Protein AF-A0A1G8U087-F1 (afdb_monomer_lite)

Organism: NCBI:txid718193

InterPro domains:
  IPR059858 VspR, N-terminal domain [PF27213] (11-87)
  IPR059875 VspR, C-terminal haipin domain [PF27192] (107-172)

pLDDT: mean 76.36, std 15.8, range [26.12, 96.0]

Sequence (175 aa):
MAQRQSVRLDPGLLALLQEQKGETFTVQSLVDSYADRFGLGTNTSMTELRKWLYRRLTYLVKRQFLTKHDLDGEPAEYLVTSVFQQMIMVDQPSVAVDVAGESAKLKELRRRLSQYHVDMLACAGECKEYQQLVTEFPHLRSDIEQMHQAAKDHSSELLGQIRAINKILQQSLSN

Foldseek 3Di:
DDDPDDDLDFLLLLVVLVVCQFPKDFLVRSLVSCCVQQNLPPAPDSVRSSVVSVVSLVVCVVVVQWPWDDDPPDGIIIHGDVVVCVLLPPDDDPPDDPPPDDDPVLVVLSVLLVVLNVLLVVLSVLLSVLSVCCVVPVVCNVVSVVSNVVSSVVNSVSSVSNVVSVVVNVVVVVD

Radius of gyration: 18.31 Å; chains: 1; bounding box: 47×37×50 Å

Secondary structure (DSSP, 8-state):
----------HHHHHHHHH-TT-EEEHHHHHHHHHHHHTTTT-SSHHHHHHHHHHHHHHHHTTTSEEEE--TTSPPEEEE-HHHHHHH-TT---S----TT--HHHHHHHHHHHHHHHHHHHHHHHHHHHHHHHHH-GGGHHHHHHHHHHHHHHHHHHHHHHHHHHHHHHHHH--

Structure (mmCIF, N/CA/C/O backbone):
data_AF-A0A1G8U087-F1
#
_entry.id   AF-A0A1G8U087-F1
#
loop_
_atom_site.group_PDB
_atom_site.id
_atom_site.type_symbol
_atom_site.label_atom_id
_atom_site.label_alt_id
_atom_site.label_comp_id
_atom_site.label_asym_id
_atom_site.label_entity_id
_atom_site.label_seq_id
_atom_site.pdbx_PDB_ins_code
_atom_site.Cartn_x
_atom_site.Cartn_y
_atom_site.Cartn_z
_atom_site.occupancy
_atom_site.B_iso_or_equiv
_atom_site.auth_seq_id
_atom_site.auth_comp_id
_atom_site.auth_asym_id
_atom_site.auth_atom_id
_atom_site.pdbx_PDB_model_num
ATOM 1 N N . MET A 1 1 ? -16.426 19.843 12.440 1.00 29.03 1 MET A N 1
ATOM 2 C CA . MET A 1 1 ? -16.569 19.431 11.024 1.00 29.03 1 MET A CA 1
ATOM 3 C C . MET A 1 1 ? -15.187 19.050 10.487 1.00 29.03 1 MET A C 1
ATOM 5 O O . MET A 1 1 ? -14.484 19.919 10.000 1.00 29.03 1 MET A O 1
ATOM 9 N N . ALA A 1 2 ? -14.740 17.797 10.636 1.00 28.12 2 ALA A N 1
ATOM 10 C CA . ALA A 1 2 ? -13.440 17.358 10.107 1.00 28.12 2 ALA A CA 1
ATOM 11 C C . ALA A 1 2 ? -13.672 16.411 8.923 1.00 28.12 2 ALA A C 1
ATOM 13 O O . ALA A 1 2 ? -14.184 15.302 9.086 1.00 28.12 2 ALA A O 1
ATOM 14 N N . GLN A 1 3 ? -13.358 16.885 7.716 1.00 26.12 3 GLN A N 1
ATOM 15 C CA . GLN A 1 3 ? -13.496 16.124 6.478 1.00 26.12 3 GLN A CA 1
ATOM 16 C C . GLN A 1 3 ? -12.562 14.905 6.505 1.00 26.12 3 GLN A C 1
ATOM 18 O O . GLN A 1 3 ? -11.338 15.027 6.470 1.00 26.12 3 GLN A O 1
ATOM 23 N N . ARG A 1 4 ? -13.160 13.709 6.560 1.00 32.34 4 ARG A N 1
ATOM 24 C CA . ARG A 1 4 ? -12.491 12.413 6.388 1.00 32.34 4 ARG A CA 1
ATOM 25 C C . ARG A 1 4 ? -11.972 12.303 4.954 1.00 32.34 4 ARG A C 1
ATOM 27 O O . ARG A 1 4 ? -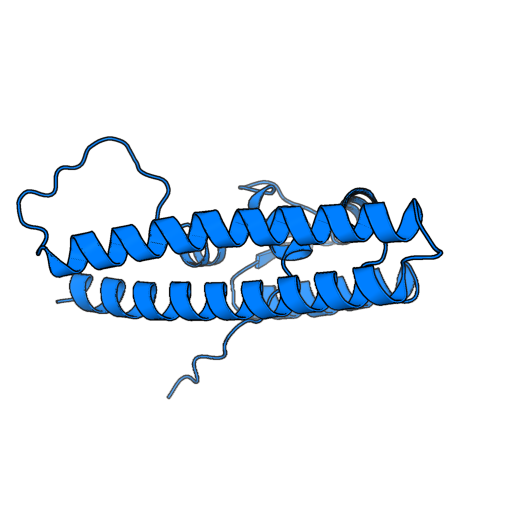12.681 11.870 4.055 1.00 32.34 4 ARG A O 1
ATOM 34 N N . GLN A 1 5 ? -10.735 12.723 4.736 1.00 34.69 5 GLN A N 1
ATOM 35 C CA . GLN A 1 5 ? -10.065 12.594 3.447 1.00 34.69 5 GLN A CA 1
ATOM 36 C C . GLN A 1 5 ? -9.468 11.186 3.297 1.00 34.69 5 GLN A C 1
ATOM 38 O O . GLN A 1 5 ? -8.597 10.788 4.074 1.00 34.69 5 GLN A O 1
ATOM 43 N N . SER A 1 6 ? -9.935 10.453 2.288 1.00 36.44 6 SER A N 1
ATOM 44 C CA . SER A 1 6 ? -9.448 9.135 1.877 1.00 36.44 6 SER A CA 1
ATOM 45 C C . SER A 1 6 ? -7.994 9.193 1.403 1.00 36.44 6 SER A C 1
ATOM 47 O O . SER A 1 6 ? -7.668 9.828 0.405 1.00 36.44 6 SER A O 1
ATOM 49 N N . VAL A 1 7 ? -7.109 8.489 2.101 1.00 52.12 7 VAL A N 1
ATOM 50 C CA . VAL A 1 7 ? -5.678 8.425 1.788 1.00 52.12 7 VAL A CA 1
ATOM 51 C C . VAL A 1 7 ? -5.432 7.366 0.710 1.00 52.12 7 VAL A C 1
ATOM 53 O O . VAL A 1 7 ? -5.236 6.203 1.030 1.00 52.12 7 VAL A O 1
ATOM 56 N N . ARG A 1 8 ? -5.499 7.701 -0.583 1.00 55.22 8 ARG A N 1
ATOM 57 C CA . ARG A 1 8 ? -5.127 6.748 -1.655 1.00 55.22 8 ARG A CA 1
ATOM 58 C C . ARG A 1 8 ? -3.613 6.549 -1.650 1.00 55.22 8 ARG A C 1
ATOM 60 O O . ARG A 1 8 ? -2.915 7.454 -2.100 1.00 55.22 8 ARG A O 1
ATOM 67 N N . LEU A 1 9 ? -3.107 5.493 -1.015 1.00 65.94 9 LEU A N 1
ATOM 68 C CA . LEU A 1 9 ? -1.679 5.152 -0.993 1.00 65.94 9 LEU A CA 1
ATOM 69 C C . LEU A 1 9 ? -1.372 4.177 -2.121 1.00 65.94 9 LEU A C 1
ATOM 71 O O . LEU A 1 9 ? -2.208 3.345 -2.449 1.00 65.94 9 LEU A O 1
ATOM 75 N N . ASP A 1 10 ? -0.177 4.305 -2.685 1.00 72.50 10 ASP A N 1
ATOM 76 C CA . ASP A 1 10 ? 0.338 3.327 -3.634 1.00 72.50 10 ASP A CA 1
ATOM 77 C C . ASP A 1 10 ? 0.597 1.988 -2.912 1.00 72.50 10 ASP A C 1
ATOM 79 O O . ASP A 1 10 ? 1.137 2.016 -1.797 1.00 72.50 10 ASP A O 1
ATOM 83 N N . PRO A 1 11 ? 0.218 0.842 -3.504 1.00 67.06 11 PRO A N 1
ATOM 84 C CA . PRO A 1 11 ? 0.371 -0.471 -2.877 1.00 67.06 11 PRO A CA 1
ATOM 85 C C . PRO A 1 11 ? 1.821 -0.818 -2.530 1.00 67.06 11 PRO A C 1
ATOM 87 O O . PRO A 1 11 ? 2.071 -1.347 -1.449 1.00 67.06 11 PRO A O 1
ATOM 90 N N . GLY A 1 12 ? 2.780 -0.455 -3.391 1.00 74.25 12 GLY A N 1
ATOM 91 C CA . GLY A 1 12 ? 4.201 -0.722 -3.149 1.00 74.25 12 GLY A CA 1
ATOM 92 C C . GLY A 1 12 ? 4.723 0.046 -1.937 1.00 74.25 12 GLY A C 1
ATOM 93 O O . GLY A 1 12 ? 5.396 -0.510 -1.073 1.00 74.25 12 GLY A O 1
ATOM 94 N N . LEU A 1 13 ? 4.323 1.314 -1.799 1.00 81.31 13 LEU A N 1
ATOM 95 C CA . LEU A 1 13 ? 4.676 2.108 -0.623 1.00 81.31 13 LEU A CA 1
ATOM 96 C C . LEU A 1 13 ? 4.021 1.561 0.652 1.00 81.31 13 LEU A C 1
ATOM 98 O O . LEU A 1 13 ? 4.648 1.560 1.706 1.00 81.31 13 LEU A O 1
ATOM 102 N N . LEU A 1 14 ? 2.765 1.116 0.573 1.00 76.75 14 LEU A N 1
ATOM 103 C CA . LEU A 1 14 ? 2.088 0.491 1.709 1.00 76.75 14 LEU A CA 1
ATOM 104 C C . LEU A 1 14 ? 2.831 -0.754 2.185 1.00 76.75 14 LEU A C 1
ATOM 106 O O . LEU A 1 14 ? 3.096 -0.846 3.378 1.00 76.75 14 LEU A O 1
ATOM 110 N N . ALA A 1 15 ? 3.200 -1.653 1.269 1.00 76.50 15 ALA A N 1
ATOM 111 C CA . ALA A 1 15 ? 3.938 -2.869 1.593 1.00 76.50 15 ALA A CA 1
ATOM 112 C C . ALA A 1 15 ? 5.257 -2.554 2.315 1.00 76.50 15 ALA A C 1
ATOM 114 O O . ALA A 1 15 ? 5.511 -3.099 3.386 1.00 76.50 15 ALA A O 1
ATOM 115 N N . LEU A 1 16 ? 6.041 -1.593 1.807 1.00 82.69 16 LEU A N 1
ATOM 116 C CA . LEU A 1 16 ? 7.284 -1.170 2.466 1.00 82.69 16 LEU A CA 1
ATOM 117 C C . LEU A 1 16 ? 7.035 -0.616 3.867 1.00 82.69 16 LEU A C 1
ATOM 119 O O . LEU A 1 16 ? 7.687 -1.028 4.818 1.00 82.69 16 LEU A O 1
ATOM 123 N N . LEU A 1 17 ? 6.064 0.286 4.024 1.00 81.69 17 LEU A N 1
ATOM 124 C CA . LEU A 1 17 ? 5.737 0.849 5.337 1.00 81.69 17 LEU A CA 1
ATOM 125 C C . LEU A 1 17 ? 5.191 -0.211 6.307 1.00 81.69 17 LEU A C 1
ATOM 127 O O . LEU A 1 17 ? 5.297 -0.047 7.519 1.00 81.69 17 LEU A O 1
ATOM 131 N N . GLN A 1 18 ? 4.604 -1.294 5.801 1.00 74.50 18 GLN A N 1
ATOM 132 C CA . GLN A 1 18 ? 4.105 -2.400 6.612 1.00 74.50 18 GLN A CA 1
ATOM 133 C C . GLN A 1 18 ? 5.214 -3.364 7.052 1.00 74.50 18 GLN A C 1
ATOM 135 O O . GLN A 1 18 ? 5.034 -4.064 8.046 1.00 74.50 18 GLN A O 1
ATOM 140 N N . GLU A 1 19 ? 6.341 -3.402 6.342 1.00 73.75 19 GLU A N 1
ATOM 141 C CA . GLU A 1 19 ? 7.525 -4.182 6.716 1.00 73.75 19 GLU A CA 1
ATOM 142 C C . GLU A 1 19 ? 8.405 -3.456 7.737 1.00 73.75 19 GLU A C 1
ATOM 144 O O . GLU A 1 19 ? 9.003 -4.102 8.589 1.00 73.75 19 GLU A O 1
ATOM 149 N N . GLN A 1 20 ? 8.416 -2.121 7.726 1.00 74.81 20 GLN A N 1
ATOM 150 C CA . GLN A 1 20 ? 9.173 -1.274 8.662 1.00 74.81 20 GLN A CA 1
ATOM 151 C C . GLN A 1 20 ? 8.545 -1.218 10.076 1.00 74.81 20 GLN A C 1
ATOM 153 O O . GLN A 1 20 ? 8.524 -0.167 10.717 1.00 74.81 20 GLN A O 1
ATOM 158 N N . LYS A 1 21 ? 7.956 -2.320 10.573 1.00 61.97 21 LYS A N 1
ATOM 159 C CA . LYS A 1 21 ? 7.216 -2.377 11.851 1.00 61.97 21 LYS A CA 1
ATOM 160 C C . LYS A 1 21 ? 8.113 -2.062 13.052 1.00 61.97 21 LYS A C 1
ATOM 162 O O . LYS A 1 21 ? 8.624 -2.958 13.710 1.00 61.97 21 LYS A O 1
ATOM 167 N N . GLY A 1 22 ? 8.201 -0.778 13.386 1.00 62.66 22 GLY A N 1
ATOM 168 C CA . GLY A 1 22 ? 8.915 -0.284 14.564 1.00 62.66 22 GLY A CA 1
ATOM 169 C C . GLY A 1 22 ? 10.373 0.095 14.313 1.00 62.66 22 GLY A C 1
ATOM 170 O O . GLY A 1 22 ? 11.038 0.504 15.259 1.00 62.66 22 GLY A O 1
ATOM 171 N N . GLU A 1 23 ? 10.849 0.015 13.071 1.00 76.44 23 GLU A N 1
ATOM 172 C CA . GLU A 1 23 ? 12.175 0.499 12.683 1.00 76.44 23 GLU A CA 1
ATOM 173 C C . GLU A 1 23 ? 12.078 1.916 12.109 1.00 76.44 23 GLU A C 1
ATOM 175 O O . GLU A 1 23 ? 11.098 2.272 11.441 1.00 76.44 23 GLU A O 1
ATOM 180 N N . THR A 1 24 ? 13.083 2.745 12.400 1.00 82.00 24 THR A N 1
ATOM 181 C CA . THR A 1 24 ? 13.223 4.046 11.752 1.00 82.00 24 THR A CA 1
ATOM 182 C C . THR A 1 24 ? 13.854 3.866 10.378 1.00 82.00 24 THR A C 1
ATOM 184 O O . THR A 1 24 ? 14.751 3.052 10.176 1.00 82.00 24 THR A O 1
ATOM 187 N N . PHE A 1 25 ? 13.376 4.631 9.403 1.00 86.62 25 PHE A N 1
ATOM 188 C CA . PHE A 1 25 ? 13.918 4.622 8.050 1.00 86.62 25 PHE A CA 1
ATOM 189 C C . PHE A 1 25 ? 14.145 6.042 7.552 1.00 86.62 25 PHE A C 1
ATOM 191 O O . PHE A 1 25 ? 13.472 6.985 7.967 1.00 86.62 25 PHE A O 1
ATOM 198 N N . THR A 1 26 ? 15.071 6.210 6.615 1.00 87.56 26 THR A N 1
ATOM 199 C CA . THR A 1 26 ? 15.310 7.503 5.971 1.00 87.56 26 THR A CA 1
ATOM 200 C C . THR A 1 26 ? 14.580 7.563 4.636 1.00 87.56 26 THR A C 1
ATOM 202 O O . THR A 1 26 ? 14.196 6.547 4.052 1.00 87.56 26 THR A O 1
ATOM 205 N N . VAL A 1 27 ? 14.415 8.771 4.091 1.00 86.38 27 VAL A N 1
ATOM 206 C CA . VAL A 1 27 ? 13.907 8.914 2.714 1.00 86.38 27 VAL A CA 1
ATOM 207 C C . VAL A 1 27 ? 14.799 8.153 1.734 1.00 86.38 27 VAL A C 1
ATOM 209 O O . VAL A 1 27 ? 14.291 7.567 0.786 1.00 86.38 27 VAL A O 1
ATOM 212 N N . GLN A 1 28 ? 16.115 8.156 1.962 1.00 85.19 28 GLN A N 1
ATOM 213 C CA . GLN A 1 28 ? 17.068 7.490 1.087 1.00 85.19 28 GLN A CA 1
ATOM 214 C C . GLN A 1 28 ? 16.883 5.970 1.123 1.00 85.19 28 GLN A C 1
ATOM 216 O O . GLN A 1 28 ? 16.665 5.381 0.069 1.00 85.19 28 GLN A O 1
ATOM 221 N N . SER A 1 29 ? 16.845 5.357 2.312 1.00 86.44 29 SER A N 1
ATOM 222 C CA . SER A 1 29 ? 16.642 3.907 2.426 1.00 86.44 29 SER A CA 1
ATOM 223 C C . SER A 1 29 ? 15.283 3.463 1.882 1.00 86.44 29 SER A C 1
ATOM 225 O O . SER A 1 29 ? 15.186 2.402 1.267 1.00 86.44 29 SER A O 1
ATOM 227 N N . LEU A 1 30 ? 14.240 4.287 2.033 1.00 87.00 30 LEU A N 1
ATOM 228 C CA . LEU A 1 30 ? 12.926 4.009 1.456 1.00 87.00 30 LEU A CA 1
ATOM 229 C C . LEU A 1 30 ? 12.925 4.116 -0.074 1.00 87.00 30 LEU A C 1
ATOM 231 O O . LEU A 1 30 ? 12.300 3.291 -0.733 1.00 87.00 30 LEU A O 1
ATOM 235 N N . VAL A 1 31 ? 13.600 5.122 -0.642 1.00 88.25 31 VAL A N 1
ATOM 236 C CA . VAL A 1 31 ? 13.754 5.272 -2.099 1.00 88.25 31 VAL A CA 1
ATOM 237 C C . VAL A 1 31 ? 14.503 4.081 -2.671 1.00 88.25 31 VAL A C 1
ATOM 239 O O . VAL A 1 31 ? 14.045 3.523 -3.661 1.00 88.25 31 VAL A O 1
ATOM 242 N N . ASP A 1 32 ? 15.602 3.679 -2.038 1.00 86.31 32 ASP A N 1
ATOM 243 C CA . ASP A 1 32 ? 16.414 2.554 -2.494 1.00 86.31 32 ASP A CA 1
ATOM 244 C C . ASP A 1 32 ? 15.628 1.242 -2.383 1.00 86.31 32 ASP A C 1
ATOM 246 O O . ASP A 1 32 ? 15.552 0.497 -3.352 1.00 86.31 32 ASP A O 1
ATOM 250 N N . SER A 1 33 ? 14.926 1.013 -1.267 1.00 84.69 33 SER A N 1
ATOM 251 C CA . SER A 1 33 ? 14.065 -0.168 -1.090 1.00 84.69 33 SER A CA 1
ATOM 252 C C . SER A 1 33 ? 12.893 -0.200 -2.074 1.00 84.69 33 SER A C 1
ATOM 254 O O . SER A 1 33 ? 12.495 -1.269 -2.539 1.00 84.69 33 SER A O 1
ATOM 256 N N . TYR A 1 34 ? 12.319 0.963 -2.402 1.00 85.06 34 TYR A N 1
ATOM 257 C CA . TYR A 1 34 ? 11.261 1.057 -3.404 1.00 85.06 34 TYR A CA 1
ATOM 258 C C . TYR A 1 34 ? 11.809 0.797 -4.805 1.00 85.06 34 TYR A C 1
ATOM 260 O O . TYR A 1 34 ? 11.207 0.035 -5.554 1.00 85.06 34 TYR A O 1
ATOM 268 N N . ALA A 1 35 ? 12.952 1.392 -5.146 1.00 85.81 35 ALA A N 1
ATOM 269 C CA . ALA A 1 35 ? 13.600 1.215 -6.438 1.00 85.81 35 ALA A CA 1
ATOM 270 C C . ALA A 1 35 ? 14.060 -0.230 -6.664 1.00 85.81 35 ALA A C 1
ATOM 272 O O . ALA A 1 35 ? 13.881 -0.756 -7.757 1.00 85.81 35 ALA A O 1
ATOM 273 N N . ASP A 1 36 ? 14.596 -0.880 -5.634 1.00 84.62 36 ASP A N 1
ATOM 274 C CA . ASP A 1 36 ? 15.051 -2.269 -5.690 1.00 84.62 36 ASP A CA 1
ATOM 275 C C . ASP A 1 36 ? 13.883 -3.248 -5.882 1.00 84.62 36 ASP A C 1
ATOM 277 O O . ASP A 1 36 ? 13.938 -4.144 -6.722 1.00 84.62 36 ASP A O 1
ATOM 281 N N . ARG A 1 37 ? 12.772 -3.048 -5.159 1.00 76.38 37 ARG A N 1
ATOM 282 C CA . ARG A 1 37 ? 11.637 -3.986 -5.190 1.00 76.38 37 ARG A CA 1
ATOM 283 C C . ARG A 1 37 ? 10.581 -3.702 -6.249 1.00 76.38 37 ARG A C 1
ATOM 285 O O . ARG A 1 37 ? 9.935 -4.644 -6.701 1.00 76.38 37 ARG A O 1
ATOM 292 N N . PHE A 1 38 ? 10.367 -2.434 -6.590 1.00 77.69 38 PHE A N 1
ATOM 293 C CA . PHE A 1 38 ? 9.276 -1.971 -7.457 1.00 77.69 38 PHE A CA 1
ATOM 294 C C . PHE A 1 38 ? 9.772 -1.134 -8.648 1.00 77.69 38 PHE A C 1
ATOM 296 O O . PHE A 1 38 ? 8.969 -0.583 -9.411 1.00 77.69 38 PHE A O 1
ATOM 303 N N . GLY A 1 39 ? 11.092 -0.991 -8.814 1.00 80.06 39 GLY A N 1
ATOM 304 C CA . GLY A 1 39 ? 11.674 -0.129 -9.836 1.00 80.06 39 GLY A CA 1
ATOM 305 C C . GLY A 1 39 ? 11.284 1.339 -9.650 1.00 80.06 39 GLY A C 1
ATOM 306 O O . GLY A 1 39 ? 10.998 1.826 -8.556 1.00 80.06 39 GLY A O 1
ATOM 307 N N . LEU A 1 40 ? 11.213 2.078 -10.756 1.00 75.44 40 LEU A N 1
ATOM 308 C CA . LEU A 1 40 ? 10.780 3.480 -10.734 1.00 75.44 40 LEU A CA 1
ATOM 309 C C . LEU A 1 40 ? 9.256 3.647 -10.557 1.00 75.44 40 LEU A C 1
ATOM 311 O O . LEU A 1 40 ? 8.765 4.774 -10.408 1.00 75.44 40 LEU A O 1
ATOM 315 N N . GLY A 1 41 ? 8.492 2.550 -10.552 1.00 70.81 41 GLY A N 1
ATOM 316 C CA . GLY A 1 41 ? 7.032 2.580 -10.565 1.00 70.81 41 GLY A CA 1
ATOM 317 C C . GLY A 1 41 ? 6.506 3.343 -11.786 1.00 70.81 41 GLY A C 1
ATOM 318 O O . GLY A 1 41 ? 6.855 3.033 -12.919 1.00 70.81 41 GLY A O 1
ATOM 319 N N . THR A 1 42 ? 5.682 4.371 -11.555 1.00 66.69 42 THR A N 1
ATOM 320 C CA . THR A 1 42 ? 5.175 5.275 -12.609 1.00 66.69 42 THR A CA 1
ATOM 321 C C . THR A 1 42 ? 6.070 6.498 -12.843 1.00 66.69 42 THR A C 1
ATOM 323 O O . THR A 1 42 ? 5.696 7.400 -13.590 1.00 66.69 42 THR A O 1
ATOM 326 N N . ASN A 1 43 ? 7.205 6.605 -12.147 1.00 77.56 43 ASN A N 1
ATOM 327 C CA . ASN A 1 43 ? 8.072 7.777 -12.219 1.00 77.56 43 ASN A CA 1
ATOM 328 C C . ASN A 1 43 ? 9.086 7.637 -13.357 1.00 77.56 43 ASN A C 1
ATOM 330 O O . ASN A 1 43 ? 9.614 6.563 -13.619 1.00 77.56 43 ASN A O 1
ATOM 334 N N . THR A 1 44 ? 9.413 8.754 -14.001 1.00 74.88 44 THR A N 1
ATOM 335 C CA . THR A 1 44 ? 10.318 8.775 -15.162 1.00 74.88 44 THR A CA 1
ATOM 336 C C . THR A 1 44 ? 11.800 8.668 -14.776 1.00 74.88 44 THR A C 1
ATOM 338 O O . THR A 1 44 ? 12.636 8.368 -15.620 1.00 74.88 44 THR A O 1
ATOM 341 N N . SER A 1 45 ? 12.164 8.942 -13.517 1.00 83.62 45 SER A N 1
ATOM 342 C CA . SER A 1 45 ? 13.554 8.887 -13.040 1.00 83.62 45 SER A CA 1
ATOM 343 C C . SER A 1 45 ? 13.642 8.688 -11.525 1.00 83.62 45 SER A C 1
ATOM 345 O O . SER A 1 45 ? 12.679 8.958 -10.805 1.00 83.62 45 SER A O 1
ATOM 347 N N . MET A 1 46 ? 14.827 8.308 -11.028 1.00 80.75 46 MET A N 1
ATOM 348 C CA . MET A 1 46 ? 15.124 8.234 -9.585 1.00 80.75 46 MET A CA 1
ATOM 349 C C . MET A 1 46 ? 14.854 9.563 -8.864 1.00 80.75 46 MET A C 1
ATOM 351 O O . MET A 1 46 ? 14.382 9.585 -7.728 1.00 80.75 46 MET A O 1
ATOM 355 N N . THR A 1 47 ? 15.103 10.690 -9.534 1.00 85.12 47 THR A N 1
ATOM 356 C CA . THR A 1 47 ? 14.827 12.027 -8.993 1.00 85.12 47 THR A CA 1
ATOM 357 C C . THR A 1 47 ? 13.330 12.260 -8.801 1.00 85.12 47 THR A C 1
ATOM 359 O O . THR A 1 47 ? 12.916 12.787 -7.766 1.00 85.12 47 THR A O 1
ATOM 362 N N . GLU A 1 48 ? 12.507 11.852 -9.768 1.00 81.88 48 GLU A N 1
ATOM 363 C CA . GLU A 1 48 ? 11.049 11.973 -9.668 1.00 81.88 48 GLU A CA 1
ATOM 364 C C . GLU A 1 48 ? 10.469 10.989 -8.649 1.00 81.88 48 GLU A C 1
ATOM 366 O O . GLU A 1 48 ? 9.614 11.386 -7.858 1.00 81.88 48 GLU A O 1
ATOM 371 N N . LEU A 1 49 ? 11.011 9.769 -8.560 1.00 83.50 49 LEU A N 1
ATOM 372 C CA . LEU A 1 49 ? 10.663 8.815 -7.505 1.00 83.50 49 LEU A CA 1
ATOM 373 C C . LEU A 1 49 ? 10.933 9.403 -6.113 1.00 83.50 49 LEU A C 1
ATOM 375 O O . LEU A 1 49 ? 10.052 9.386 -5.251 1.00 83.50 49 LEU A O 1
ATOM 379 N N . ARG A 1 50 ? 12.113 10.002 -5.902 1.00 85.25 50 ARG A N 1
ATOM 380 C CA . ARG A 1 50 ? 12.464 10.658 -4.635 1.00 85.25 50 ARG A CA 1
ATOM 381 C C . ARG A 1 50 ? 11.509 11.806 -4.308 1.00 85.25 50 ARG A C 1
ATOM 383 O O . ARG A 1 50 ? 11.023 11.887 -3.182 1.00 85.25 50 ARG A O 1
ATOM 390 N N . LYS A 1 51 ? 11.191 12.678 -5.272 1.00 84.62 51 LYS A N 1
ATOM 391 C CA . LYS A 1 51 ? 10.220 13.772 -5.070 1.00 84.62 51 LYS A CA 1
ATOM 392 C C . LYS A 1 51 ? 8.826 13.243 -4.747 1.00 84.62 51 LYS A C 1
ATOM 394 O O . LYS A 1 51 ? 8.148 13.795 -3.877 1.00 84.62 51 LYS A O 1
ATOM 399 N N . TRP A 1 52 ? 8.392 12.198 -5.444 1.00 86.62 52 TRP A N 1
ATOM 400 C CA . TRP A 1 52 ? 7.098 11.571 -5.228 1.00 86.62 52 TRP A CA 1
ATOM 401 C C . TRP A 1 52 ? 7.009 10.960 -3.825 1.00 86.62 52 TRP A C 1
ATOM 403 O O . TRP A 1 52 ? 6.090 11.308 -3.077 1.00 86.62 52 TRP A O 1
ATOM 413 N N . LEU A 1 53 ? 8.003 10.164 -3.416 1.00 86.81 53 LEU A N 1
ATOM 414 C CA . LEU A 1 53 ? 8.090 9.600 -2.067 1.00 86.81 53 LEU A CA 1
ATOM 415 C C . LEU A 1 53 ? 8.149 10.697 -1.004 1.00 86.81 53 LEU A C 1
ATOM 417 O O . LEU A 1 53 ? 7.401 10.638 -0.033 1.00 86.81 53 LEU A O 1
ATOM 421 N N . TYR A 1 54 ? 8.932 11.756 -1.210 1.00 87.69 54 TYR A N 1
ATOM 422 C CA . TYR A 1 54 ? 9.016 12.872 -0.266 1.00 87.69 54 TYR A CA 1
ATOM 423 C C . TYR A 1 54 ? 7.664 13.568 -0.055 1.00 87.69 54 TYR A C 1
ATOM 425 O O . TYR A 1 54 ? 7.223 13.773 1.081 1.00 87.69 54 TYR A O 1
ATOM 433 N N . ARG A 1 55 ? 6.949 13.889 -1.145 1.00 84.12 55 ARG A N 1
ATOM 434 C CA . ARG A 1 55 ? 5.585 14.450 -1.078 1.00 84.12 55 ARG A CA 1
ATOM 435 C C . ARG A 1 55 ? 4.648 13.515 -0.321 1.00 84.12 55 ARG A C 1
ATOM 437 O O . ARG A 1 55 ? 3.791 13.971 0.439 1.00 84.12 55 ARG A O 1
ATOM 444 N N . ARG A 1 56 ? 4.821 12.210 -0.517 1.00 84.50 56 ARG A N 1
ATOM 445 C CA . ARG A 1 56 ? 3.983 11.184 0.087 1.00 84.50 56 ARG A CA 1
ATOM 446 C C . ARG A 1 56 ? 4.248 11.002 1.577 1.00 84.50 56 ARG A C 1
ATOM 448 O O . ARG A 1 56 ? 3.291 11.005 2.347 1.00 84.50 56 ARG A O 1
ATOM 455 N N . LEU A 1 57 ? 5.508 10.952 1.993 1.00 86.31 57 LEU A N 1
ATOM 456 C CA . LEU A 1 57 ? 5.908 10.942 3.399 1.00 86.31 57 LEU A CA 1
ATOM 457 C C . LEU A 1 57 ? 5.420 12.203 4.111 1.00 86.31 57 LEU A C 1
ATOM 459 O O . LEU A 1 57 ? 4.775 12.109 5.148 1.00 86.31 57 LEU A O 1
ATOM 463 N N . THR A 1 58 ? 5.601 13.377 3.500 1.00 82.06 58 THR A N 1
ATOM 464 C CA . THR A 1 58 ? 5.111 14.653 4.053 1.00 82.06 58 THR A CA 1
ATOM 465 C C . THR A 1 58 ? 3.597 14.6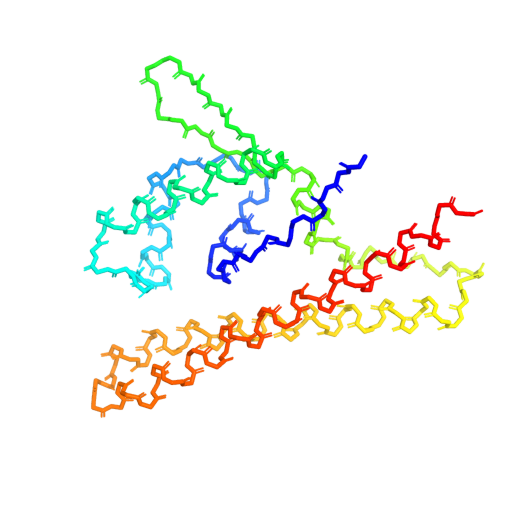26 4.284 1.00 82.06 58 THR A C 1
ATOM 467 O O . THR A 1 58 ? 3.098 15.095 5.307 1.00 82.06 58 THR A O 1
ATOM 470 N N . TYR A 1 59 ? 2.843 14.058 3.341 1.00 82.38 59 TYR A N 1
ATOM 471 C CA . TYR A 1 59 ? 1.399 13.886 3.479 1.00 82.38 59 TYR A CA 1
ATOM 472 C C . TYR A 1 59 ? 1.023 12.927 4.620 1.00 82.38 59 TYR A C 1
ATOM 474 O O . TYR A 1 59 ? 0.061 13.188 5.342 1.00 82.38 59 TYR A O 1
ATOM 482 N N . LEU A 1 60 ? 1.771 11.835 4.796 1.00 82.25 60 LEU A N 1
ATOM 483 C CA . LEU A 1 60 ? 1.557 10.867 5.874 1.00 82.25 60 LEU A CA 1
ATOM 484 C C . LEU A 1 60 ? 1.899 11.450 7.252 1.00 82.25 60 LEU A C 1
ATOM 486 O O . LEU A 1 60 ? 1.130 11.265 8.195 1.00 82.25 60 LEU A O 1
ATOM 490 N N . VAL A 1 61 ? 2.981 12.223 7.354 1.00 83.38 61 VAL A N 1
ATOM 491 C CA . VAL A 1 61 ? 3.363 12.936 8.583 1.00 83.38 61 VAL A CA 1
ATOM 492 C C . VAL A 1 61 ? 2.272 13.919 9.003 1.00 83.38 61 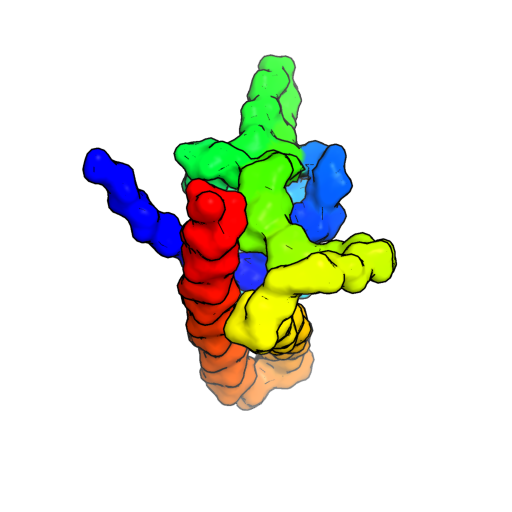VAL A C 1
ATOM 494 O O . VAL A 1 61 ? 1.832 13.907 10.149 1.00 83.38 61 VAL A O 1
ATOM 497 N N . LYS A 1 62 ? 1.725 14.701 8.060 1.00 78.19 62 LYS A N 1
ATOM 498 C CA . LYS A 1 62 ? 0.597 15.617 8.331 1.00 78.19 62 LYS A CA 1
ATOM 499 C C . LYS A 1 62 ? -0.652 14.918 8.880 1.00 78.19 62 LYS A C 1
ATOM 501 O O . LYS A 1 62 ? -1.503 15.573 9.472 1.00 78.19 62 LYS A O 1
ATOM 506 N N . ARG A 1 63 ? -0.783 13.609 8.664 1.00 74.56 63 ARG A N 1
ATOM 507 C CA . ARG A 1 63 ? -1.896 12.781 9.147 1.00 74.56 63 ARG A CA 1
ATOM 508 C C . ARG A 1 63 ? -1.568 11.971 10.390 1.00 74.56 63 ARG A C 1
ATOM 510 O O . ARG A 1 63 ? -2.383 11.140 10.772 1.00 74.56 63 ARG A O 1
ATOM 517 N N . GLN A 1 64 ? -0.399 12.196 10.987 1.00 76.31 64 GLN A N 1
ATOM 518 C CA . GLN A 1 64 ? 0.101 11.437 12.133 1.00 76.31 64 GLN A CA 1
ATOM 519 C C . GLN A 1 64 ? 0.269 9.939 11.840 1.00 76.31 64 GLN A C 1
ATOM 521 O O . GLN A 1 64 ? 0.284 9.120 12.754 1.00 76.31 64 GLN A O 1
ATOM 526 N N . PHE A 1 65 ? 0.395 9.564 10.565 1.00 79.25 65 PHE A N 1
ATOM 527 C CA . PHE A 1 65 ? 0.669 8.187 10.152 1.00 79.25 65 PHE A CA 1
ATOM 528 C C . PHE A 1 65 ? 2.158 7.852 10.188 1.00 79.25 65 PHE A C 1
ATOM 530 O O . PHE A 1 65 ? 2.535 6.701 10.381 1.00 79.25 65 PHE A O 1
ATOM 537 N N . LEU A 1 66 ? 2.999 8.869 10.038 1.00 86.75 66 LEU A N 1
ATOM 538 C CA . LEU A 1 66 ? 4.430 8.776 10.262 1.00 86.75 66 LEU A CA 1
ATOM 539 C C . LEU A 1 66 ? 4.838 9.861 11.254 1.00 86.75 66 LEU A C 1
ATOM 541 O O . LEU A 1 66 ? 4.283 10.962 11.225 1.00 86.75 66 LEU A O 1
ATOM 545 N N . THR A 1 67 ? 5.831 9.567 12.078 1.00 84.00 67 THR A N 1
ATOM 546 C CA . THR A 1 67 ? 6.551 10.574 12.857 1.00 84.00 67 THR A CA 1
ATOM 547 C C . THR A 1 67 ? 7.853 10.872 12.137 1.00 84.00 67 THR A C 1
ATOM 549 O O . THR A 1 67 ? 8.554 9.945 11.744 1.00 84.00 67 THR A O 1
ATOM 552 N N . LYS A 1 68 ? 8.156 12.155 11.940 1.00 86.94 68 LYS A N 1
ATOM 553 C CA . LYS A 1 68 ? 9.438 12.612 11.404 1.00 86.94 68 LYS A CA 1
ATOM 554 C C . LYS A 1 68 ? 10.324 13.034 12.573 1.00 86.94 68 LYS A C 1
ATOM 556 O O . LYS A 1 68 ? 9.908 13.877 13.365 1.00 86.94 68 LYS A O 1
ATOM 561 N N . HIS A 1 69 ? 11.512 12.458 12.659 1.00 83.94 69 HIS A N 1
ATOM 562 C CA . HIS A 1 69 ? 12.563 12.827 13.593 1.00 83.94 69 HIS A CA 1
ATOM 563 C C . HIS A 1 69 ? 13.647 13.576 12.818 1.00 83.94 69 HIS A C 1
ATOM 565 O O . HIS A 1 69 ? 14.391 12.989 12.035 1.00 83.94 69 HIS A O 1
ATOM 571 N N . ASP A 1 70 ? 13.684 14.893 13.007 1.00 76.69 70 ASP A N 1
ATOM 572 C CA . ASP A 1 70 ? 14.752 15.746 12.497 1.00 76.69 70 ASP A CA 1
ATOM 573 C C . ASP A 1 70 ? 15.805 15.890 13.601 1.00 76.69 70 ASP A C 1
ATOM 575 O O . ASP A 1 70 ? 15.546 16.522 14.626 1.00 76.69 70 ASP A O 1
ATOM 579 N N . LEU A 1 71 ? 16.964 15.261 13.413 1.00 68.12 71 LEU A N 1
ATOM 580 C CA . LEU A 1 71 ? 18.149 15.471 14.241 1.00 68.12 71 LEU A CA 1
ATOM 581 C C . LEU A 1 71 ? 19.077 16.438 13.499 1.00 68.12 71 LEU A C 1
ATOM 583 O O . LEU A 1 71 ? 19.307 16.280 12.299 1.00 68.12 71 LEU A O 1
ATOM 587 N N . ASP A 1 72 ? 19.585 17.456 14.194 1.00 61.00 72 ASP A N 1
ATOM 588 C CA . ASP A 1 72 ? 20.496 18.438 13.599 1.00 61.00 72 ASP A CA 1
ATOM 589 C C . ASP A 1 72 ? 21.754 17.748 13.052 1.00 61.00 72 ASP A C 1
ATOM 591 O O . ASP A 1 72 ? 22.509 17.125 13.796 1.00 61.00 72 ASP A O 1
ATOM 595 N N . GLY A 1 73 ? 21.977 17.8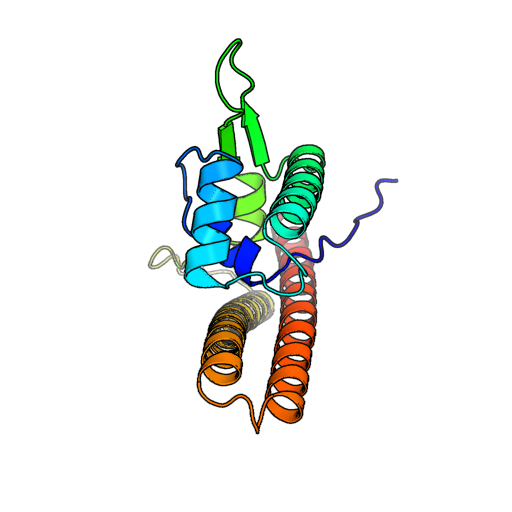78 11.740 1.00 64.31 73 GLY A N 1
ATOM 596 C CA . GLY A 1 73 ? 23.133 17.317 11.033 1.00 64.31 73 GLY A CA 1
ATOM 597 C C . GLY A 1 73 ? 22.930 15.927 10.419 1.00 64.31 73 GLY A C 1
ATOM 598 O O . GLY A 1 73 ? 23.748 15.532 9.592 1.00 64.31 73 GLY A O 1
ATOM 599 N N . GLU A 1 74 ? 21.832 15.233 10.732 1.00 73.31 74 GLU A N 1
ATOM 600 C CA . GLU A 1 74 ? 21.555 13.869 10.261 1.00 73.31 74 GLU A CA 1
ATOM 601 C C . GLU A 1 74 ? 20.366 13.818 9.278 1.00 73.31 74 GLU A C 1
ATOM 603 O O . GLU A 1 74 ? 19.496 14.700 9.275 1.00 73.31 74 GLU A O 1
ATOM 608 N N . PRO A 1 75 ? 20.301 12.807 8.391 1.00 73.25 75 PRO A N 1
ATOM 609 C CA . PRO A 1 75 ? 19.168 12.641 7.494 1.00 73.25 75 PRO A CA 1
ATOM 610 C C . PRO A 1 75 ? 17.894 12.358 8.294 1.00 73.25 75 PRO A C 1
ATOM 612 O O . PRO A 1 75 ? 17.864 11.475 9.141 1.00 73.25 75 PRO A O 1
ATOM 615 N N . ALA A 1 76 ? 16.819 13.085 7.975 1.00 83.12 76 ALA A N 1
ATOM 616 C CA . ALA A 1 76 ? 15.529 12.928 8.639 1.00 83.12 76 ALA A CA 1
ATOM 617 C C . ALA A 1 76 ? 15.072 11.461 8.675 1.00 83.12 76 ALA A C 1
ATOM 619 O O . ALA A 1 76 ? 14.907 10.823 7.624 1.00 83.12 76 ALA A O 1
ATOM 620 N N . GLU A 1 77 ? 14.807 10.975 9.882 1.00 86.56 77 GLU A N 1
ATOM 621 C CA . GLU A 1 77 ? 14.291 9.638 10.132 1.00 86.56 77 GLU A CA 1
ATOM 622 C C . GLU A 1 77 ? 12.768 9.661 10.232 1.00 86.56 77 GLU A C 1
ATOM 624 O O . GLU A 1 77 ? 12.149 10.626 10.686 1.00 86.56 77 GLU A O 1
ATOM 629 N N . TYR A 1 78 ? 12.144 8.582 9.789 1.00 87.50 78 TYR A N 1
ATOM 630 C CA . TYR A 1 78 ? 10.705 8.406 9.790 1.00 87.50 78 TYR A CA 1
ATOM 631 C C . TYR A 1 78 ? 10.371 7.126 10.535 1.00 87.50 78 TYR A C 1
ATOM 633 O O . TYR A 1 78 ? 10.994 6.092 10.316 1.00 87.50 78 TYR A O 1
ATOM 641 N N . LEU A 1 79 ? 9.354 7.198 11.387 1.00 84.38 79 LEU A N 1
ATOM 642 C CA . LEU A 1 79 ? 8.825 6.055 12.115 1.00 84.38 79 LEU A CA 1
ATOM 643 C C . LEU A 1 79 ? 7.354 5.863 11.773 1.00 84.38 79 LEU A C 1
ATOM 645 O O . LEU A 1 79 ? 6.571 6.818 11.757 1.00 84.38 79 LEU A O 1
ATOM 649 N N . VAL A 1 80 ? 6.964 4.615 11.540 1.00 84.44 80 VAL A N 1
ATOM 650 C CA . VAL A 1 80 ? 5.561 4.246 11.366 1.00 84.44 80 VAL A CA 1
ATOM 651 C C . VAL A 1 80 ? 4.826 4.341 12.697 1.00 84.44 80 VAL A C 1
ATOM 653 O O . VAL A 1 80 ? 5.198 3.681 13.664 1.00 84.44 80 VAL A O 1
ATOM 656 N N . THR A 1 81 ? 3.761 5.144 12.765 1.00 80.00 81 THR A N 1
ATOM 657 C CA . THR A 1 81 ? 3.015 5.309 14.019 1.00 80.00 81 THR A CA 1
ATOM 658 C C . THR A 1 81 ? 2.040 4.165 14.251 1.00 80.00 81 THR A C 1
ATOM 660 O O . THR A 1 81 ? 1.518 3.550 13.315 1.00 80.00 81 THR A O 1
ATOM 663 N N . SER A 1 82 ? 1.678 3.953 15.516 1.00 70.81 82 SER A N 1
ATOM 664 C CA . SER A 1 82 ? 0.593 3.044 15.888 1.00 70.81 82 SER A CA 1
ATOM 665 C C . SER A 1 82 ? -0.736 3.421 15.226 1.00 70.81 82 SER A C 1
ATOM 667 O O . SER A 1 82 ? -1.570 2.553 15.025 1.00 70.81 82 SER A O 1
ATOM 669 N N . VAL A 1 83 ? -0.939 4.686 14.834 1.00 71.31 83 VAL A N 1
ATOM 670 C CA . VAL A 1 83 ? -2.143 5.139 14.115 1.00 71.31 83 VAL A CA 1
ATOM 671 C C . VAL A 1 83 ? -2.164 4.600 12.684 1.00 71.31 83 VAL A C 1
ATOM 673 O O . VAL A 1 83 ? -3.209 4.167 12.202 1.00 71.31 83 VAL A O 1
ATOM 676 N N . PHE A 1 84 ? -1.019 4.582 12.000 1.00 74.69 84 PHE A N 1
ATOM 677 C CA . PHE A 1 84 ? -0.904 3.942 10.689 1.00 74.69 84 PHE A CA 1
ATOM 678 C C . PHE A 1 84 ? -1.020 2.425 10.795 1.00 74.69 84 PHE A C 1
ATOM 680 O O . PHE A 1 84 ? -1.714 1.807 9.993 1.00 74.69 84 PHE A O 1
ATOM 687 N N . GLN A 1 85 ? -0.423 1.828 11.828 1.00 68.06 85 GLN A N 1
ATOM 688 C CA . GLN A 1 85 ? -0.609 0.406 12.095 1.00 68.06 85 GLN A CA 1
ATOM 689 C C . GLN A 1 85 ? -2.077 0.095 12.371 1.00 68.06 85 GLN A C 1
ATOM 691 O O . GLN A 1 85 ? -2.612 -0.770 11.714 1.00 68.06 85 GLN A O 1
ATOM 696 N N . GLN A 1 86 ? -2.787 0.841 13.216 1.00 65.88 86 GLN A N 1
ATOM 697 C CA . GLN A 1 86 ? -4.226 0.658 13.459 1.00 65.88 86 GLN A CA 1
ATOM 698 C C . GLN A 1 86 ? -5.087 0.927 12.219 1.00 65.88 86 GLN A C 1
ATOM 700 O O . GLN A 1 86 ? -6.158 0.349 12.075 1.00 65.88 86 GLN A O 1
ATOM 705 N N . MET A 1 87 ? -4.637 1.780 11.297 1.00 66.50 87 MET A N 1
ATOM 706 C CA . MET A 1 87 ? -5.307 1.973 10.011 1.00 66.50 87 MET A CA 1
ATOM 707 C C . MET A 1 87 ? -5.228 0.716 9.125 1.00 66.50 87 MET A C 1
ATOM 709 O O . MET A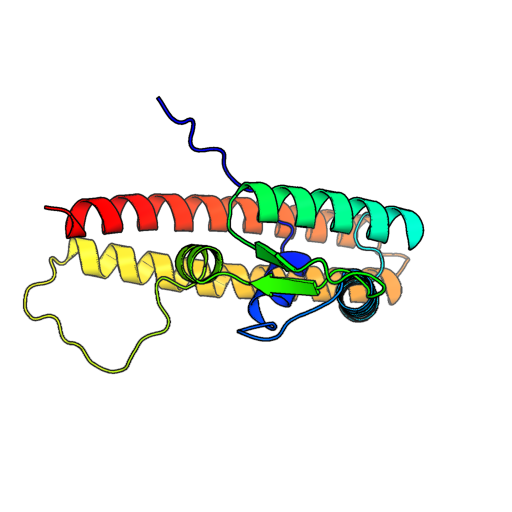 1 87 ? -6.127 0.497 8.312 1.00 66.50 87 MET A O 1
ATOM 713 N N . ILE A 1 88 ? -4.162 -0.081 9.263 1.00 61.28 88 ILE A N 1
ATOM 714 C CA . ILE A 1 88 ? -3.830 -1.211 8.377 1.00 61.28 88 ILE A CA 1
ATOM 715 C C . ILE A 1 88 ? -3.987 -2.581 9.075 1.00 61.28 88 ILE A C 1
ATOM 717 O O . ILE A 1 88 ? -4.185 -3.584 8.402 1.00 61.28 88 ILE A O 1
ATOM 721 N N . MET A 1 89 ? -3.926 -2.636 10.407 1.00 53.16 89 MET A N 1
ATOM 722 C CA . MET A 1 89 ? -3.855 -3.829 11.269 1.00 53.16 89 MET A CA 1
ATOM 723 C C . MET A 1 89 ? -5.107 -4.050 12.131 1.00 53.16 89 MET A C 1
ATOM 725 O O . MET A 1 89 ? -5.008 -4.603 13.221 1.00 53.16 89 MET A O 1
ATOM 729 N N . VAL A 1 90 ? -6.298 -3.672 11.680 1.00 44.75 90 VAL A N 1
ATOM 730 C CA . VAL A 1 90 ? -7.497 -4.336 12.219 1.00 44.75 90 VAL A CA 1
ATOM 731 C C . VAL A 1 90 ? -7.694 -5.571 11.334 1.00 44.75 90 VAL A C 1
ATOM 733 O O . VAL A 1 90 ? -8.297 -5.451 10.281 1.00 44.75 90 VAL A O 1
ATOM 736 N N . ASP A 1 91 ? -7.133 -6.757 11.558 1.00 44.03 91 ASP A N 1
ATOM 737 C CA . ASP A 1 91 ? -6.763 -7.481 12.776 1.00 44.03 91 ASP A CA 1
ATOM 738 C C . ASP A 1 91 ? -5.809 -8.611 12.307 1.00 44.03 91 ASP A C 1
ATOM 740 O O . ASP A 1 91 ? -6.158 -9.349 11.381 1.00 44.03 91 ASP A O 1
ATOM 744 N N . GLN A 1 92 ? -4.608 -8.765 12.877 1.00 34.88 92 GLN A N 1
ATOM 745 C CA . GLN A 1 92 ? -3.948 -10.080 12.834 1.00 34.88 92 GLN A CA 1
ATOM 746 C C . GLN A 1 92 ? -4.603 -10.884 13.959 1.00 34.88 92 GLN A C 1
ATOM 748 O O . GLN A 1 92 ? -4.694 -10.349 15.064 1.00 34.88 92 GLN A O 1
ATOM 753 N N . PRO A 1 93 ? -5.073 -12.122 13.733 1.00 37.97 93 PRO A N 1
ATOM 754 C CA . PRO A 1 93 ? -5.769 -12.857 14.771 1.00 37.97 93 PRO A CA 1
ATOM 755 C C . PRO A 1 93 ? -4.777 -13.147 15.896 1.00 37.97 93 PRO A C 1
ATOM 757 O O . PRO A 1 93 ? -3.935 -14.038 15.787 1.00 37.97 93 PRO A O 1
ATOM 760 N N . SER A 1 94 ? -4.887 -12.398 16.992 1.00 38.94 94 SER A N 1
ATOM 761 C CA . SER A 1 94 ? -4.462 -12.921 18.278 1.00 38.94 94 SER A CA 1
ATOM 762 C C . SER A 1 94 ? -5.358 -14.122 18.538 1.00 38.94 94 SER A C 1
ATOM 764 O O . SER A 1 94 ? -6.583 -14.008 18.613 1.00 38.94 94 SER A O 1
ATOM 766 N N . VAL A 1 95 ? -4.730 -15.289 18.539 1.00 39.16 95 VAL A N 1
ATOM 767 C CA . VAL A 1 95 ? -5.307 -16.585 18.874 1.00 39.16 95 VAL A CA 1
ATOM 768 C C . VAL A 1 95 ? -6.373 -16.477 19.969 1.00 39.16 95 VAL A C 1
ATOM 770 O O . VAL A 1 95 ? -6.115 -15.988 21.063 1.00 39.16 95 VAL A O 1
ATOM 773 N N . ALA A 1 96 ? -7.566 -16.977 19.638 1.00 42.50 96 ALA A N 1
ATOM 774 C CA . ALA A 1 96 ? -8.637 -17.346 20.557 1.00 42.50 96 ALA A CA 1
ATOM 775 C C . ALA A 1 96 ? -9.037 -16.284 21.600 1.00 42.50 96 ALA A C 1
ATOM 777 O O . ALA A 1 96 ? -8.786 -16.434 22.793 1.00 42.50 96 ALA A O 1
ATOM 778 N N . VAL A 1 97 ? -9.815 -15.289 21.177 1.00 39.66 97 VAL A N 1
ATOM 779 C CA . VAL A 1 97 ? -10.892 -14.804 22.048 1.00 39.66 97 VAL A CA 1
ATOM 780 C C . VAL A 1 97 ? -12.197 -15.128 21.349 1.00 39.66 97 VAL A C 1
ATOM 782 O O . VAL A 1 97 ? -12.673 -14.397 20.484 1.00 39.66 97 VAL A O 1
ATOM 785 N N . ASP A 1 98 ? -12.750 -16.283 21.706 1.00 44.16 98 ASP A N 1
ATOM 786 C CA . ASP A 1 98 ? -14.164 -16.546 21.512 1.00 44.16 98 ASP A CA 1
ATOM 787 C C . ASP A 1 98 ? -14.912 -15.512 22.364 1.00 44.16 98 ASP A C 1
ATOM 789 O O . ASP A 1 98 ? -15.129 -15.693 23.563 1.00 44.16 98 ASP A O 1
ATOM 793 N N . VAL A 1 99 ? -15.204 -14.348 21.774 1.00 45.88 99 VAL A N 1
ATOM 794 C CA . VAL A 1 99 ? -16.091 -13.362 22.387 1.00 45.88 99 VAL A CA 1
ATOM 795 C C . VAL A 1 99 ? -17.489 -13.959 22.289 1.00 45.88 99 VAL A C 1
ATOM 797 O O . VAL A 1 99 ? -18.247 -13.709 21.345 1.00 45.88 99 VAL A O 1
ATOM 800 N N . ALA A 1 100 ? -17.802 -14.815 23.259 1.00 42.62 100 ALA A N 1
ATOM 801 C CA . ALA A 1 100 ? -19.138 -15.297 23.542 1.00 42.62 100 ALA A CA 1
ATOM 802 C C . ALA A 1 100 ? -20.035 -14.069 23.776 1.00 42.62 100 ALA A C 1
ATOM 804 O O . ALA A 1 100 ? -20.042 -13.477 24.851 1.00 42.62 100 ALA A O 1
ATOM 805 N N . GLY A 1 101 ? -20.716 -13.629 22.715 1.00 51.59 101 GLY A N 1
ATOM 806 C CA . GLY A 1 101 ? -21.525 -12.407 22.699 1.00 51.59 101 GLY A CA 1
ATOM 807 C C . GLY A 1 101 ? -21.441 -11.587 21.407 1.00 51.59 101 GLY A C 1
ATOM 808 O O . GLY A 1 101 ? -22.281 -10.714 21.196 1.00 51.59 101 GLY A O 1
ATOM 809 N N . GLU A 1 102 ? -20.486 -11.853 20.508 1.00 58.06 102 GLU A N 1
ATOM 810 C CA . GLU A 1 102 ? -20.385 -11.089 19.259 1.00 58.06 102 GLU A CA 1
ATOM 811 C C . GLU A 1 102 ? -21.530 -11.447 18.293 1.00 58.06 102 GLU A C 1
ATOM 813 O O . GLU A 1 102 ? -21.698 -12.610 17.906 1.00 58.06 102 GLU A O 1
ATOM 818 N N . SER A 1 103 ? -22.338 -10.452 17.898 1.00 78.88 103 SER A N 1
ATOM 819 C CA . SER A 1 103 ? -23.480 -10.694 17.007 1.00 78.88 103 SER A CA 1
ATOM 820 C C . SER A 1 103 ? -23.019 -11.302 15.678 1.00 78.88 103 SER A C 1
ATOM 822 O O . SER A 1 103 ? -21.967 -10.937 15.148 1.00 78.88 103 SER A O 1
ATOM 824 N N . ALA A 1 104 ? -23.831 -12.183 15.084 1.00 81.62 104 ALA A N 1
ATOM 825 C CA . ALA A 1 104 ? -23.521 -12.819 13.797 1.00 81.62 104 ALA A CA 1
ATOM 826 C C . ALA A 1 104 ? -23.155 -11.805 12.691 1.00 81.62 104 ALA A C 1
ATOM 828 O O . ALA A 1 104 ? -22.345 -12.097 11.813 1.00 81.62 104 ALA A O 1
ATOM 829 N N . LYS A 1 105 ? -23.699 -10.581 12.770 1.00 82.69 105 LYS A N 1
ATOM 830 C CA . LYS A 1 105 ? -23.385 -9.477 11.855 1.00 82.69 105 LYS A CA 1
ATOM 831 C C . LYS A 1 105 ? -21.946 -8.977 12.011 1.00 82.69 105 LYS A C 1
ATOM 833 O O . LYS A 1 105 ? -21.298 -8.699 11.009 1.00 82.69 105 LYS A O 1
ATOM 838 N N . LEU A 1 106 ? -21.440 -8.876 13.242 1.00 82.44 106 LEU A N 1
ATOM 839 C CA . LEU A 1 106 ? -20.060 -8.454 13.508 1.00 82.44 106 LEU A CA 1
ATOM 840 C C . LEU A 1 106 ? -19.061 -9.515 13.042 1.00 82.44 106 LEU A C 1
ATOM 842 O O . LEU A 1 106 ? -18.082 -9.172 12.381 1.00 82.44 106 LEU A O 1
ATOM 846 N N . LYS A 1 107 ? -19.364 -10.797 13.281 1.00 83.06 107 LYS A N 1
ATOM 847 C CA . LYS A 1 107 ? -18.551 -11.916 12.781 1.00 83.06 107 LYS A CA 1
ATOM 848 C C . LYS A 1 107 ? -18.448 -11.906 11.252 1.00 83.06 107 LYS A C 1
ATOM 850 O O . LYS A 1 107 ? -17.352 -12.023 10.712 1.00 83.06 107 LYS A O 1
ATOM 855 N N . GLU A 1 108 ? -19.560 -11.687 10.546 1.00 86.31 108 GLU A N 1
ATOM 856 C CA . GLU A 1 108 ? -19.553 -11.584 9.079 1.00 86.31 108 GLU A CA 1
ATOM 857 C C . GLU A 1 108 ? -18.767 -10.361 8.577 1.00 86.31 108 GLU A C 1
ATOM 859 O O . GLU A 1 108 ? -18.025 -10.464 7.600 1.00 86.31 108 GLU A O 1
ATOM 864 N N . LEU A 1 109 ? -18.872 -9.210 9.250 1.00 85.81 109 LEU A N 1
ATOM 865 C CA . LEU A 1 109 ? -18.082 -8.024 8.906 1.00 85.81 109 LEU A CA 1
ATOM 866 C C . LEU A 1 109 ? -16.578 -8.269 9.076 1.00 85.81 109 LEU A C 1
ATOM 868 O O . LEU A 1 109 ? -15.811 -7.926 8.179 1.00 85.81 109 LEU A O 1
ATOM 872 N N . ARG A 1 110 ? -16.152 -8.909 10.172 1.00 83.06 110 ARG A N 1
ATOM 873 C CA . ARG A 1 110 ? -14.745 -9.294 10.377 1.00 83.06 110 ARG A CA 1
ATOM 874 C C . ARG A 1 110 ? -14.262 -10.305 9.342 1.00 83.06 110 ARG A C 1
ATOM 876 O O . ARG A 1 110 ? -13.153 -10.171 8.835 1.00 83.06 110 ARG A O 1
ATOM 883 N N . ARG A 1 111 ? -15.102 -11.277 8.975 1.00 86.00 111 ARG A N 1
ATOM 884 C CA . ARG A 1 111 ? -14.784 -12.248 7.920 1.00 86.00 111 ARG A CA 1
ATOM 885 C C . ARG A 1 111 ? -14.538 -11.552 6.579 1.00 86.00 111 ARG A C 1
ATOM 887 O O . ARG A 1 111 ? -13.531 -11.821 5.933 1.00 86.00 111 ARG A O 1
ATOM 894 N N . ARG A 1 112 ? -15.419 -10.626 6.179 1.00 88.06 112 ARG A N 1
ATOM 895 C CA . ARG A 1 112 ? -15.238 -9.818 4.958 1.00 88.06 112 ARG A CA 1
ATOM 896 C C . ARG A 1 112 ? -13.981 -8.961 5.020 1.00 88.06 112 ARG A C 1
ATOM 898 O O . ARG A 1 112 ? -13.246 -8.902 4.046 1.00 88.06 112 ARG A O 1
ATOM 905 N N . LEU A 1 113 ? -13.724 -8.333 6.167 1.00 83.56 113 LEU A N 1
ATOM 906 C CA . LEU A 1 113 ? -12.523 -7.533 6.384 1.00 83.56 113 LEU A CA 1
ATOM 907 C C . LEU A 1 113 ? -11.250 -8.363 6.174 1.00 83.56 113 LEU A C 1
ATOM 909 O O . LEU A 1 113 ? -10.355 -7.938 5.450 1.00 83.56 113 LEU A O 1
ATOM 913 N N . SER A 1 114 ? -11.201 -9.563 6.757 1.00 78.62 114 SER A N 1
ATOM 914 C CA . SER A 1 114 ? -10.084 -10.493 6.587 1.00 78.62 114 SER A CA 1
ATOM 915 C C . SER A 1 114 ? -9.905 -10.910 5.125 1.00 78.62 114 SER A C 1
ATOM 917 O O . SER A 1 114 ? -8.784 -10.862 4.626 1.00 78.62 114 SER A O 1
ATOM 919 N N . GLN A 1 115 ? -10.995 -11.227 4.416 1.00 80.94 115 GLN A N 1
ATOM 920 C CA . GLN A 1 115 ? -10.934 -11.561 2.991 1.00 80.94 115 GLN A CA 1
ATOM 921 C C . GLN A 1 115 ? -10.358 -10.406 2.162 1.00 80.94 115 GLN A C 1
ATOM 923 O O . GLN A 1 115 ? -9.411 -10.609 1.413 1.00 80.94 115 GLN A O 1
ATOM 928 N N . TYR A 1 116 ? -10.848 -9.180 2.362 1.00 85.81 116 TYR A N 1
ATOM 929 C CA . TYR A 1 116 ? -10.343 -8.020 1.626 1.00 85.81 116 TYR A CA 1
ATOM 930 C C . TYR A 1 116 ? -8.869 -7.731 1.916 1.00 85.81 116 TYR A C 1
ATOM 932 O O . TYR A 1 116 ? -8.156 -7.258 1.036 1.00 85.81 116 TYR A O 1
ATOM 940 N N . HIS A 1 117 ? -8.385 -8.026 3.126 1.00 76.94 117 HIS A N 1
ATOM 941 C CA . HIS A 1 117 ? -6.957 -7.943 3.430 1.00 76.94 117 HIS A CA 1
ATOM 942 C C . HIS A 1 117 ? -6.131 -8.976 2.656 1.00 76.94 117 HIS A C 1
ATOM 944 O O . HIS A 1 117 ? -5.065 -8.628 2.150 1.00 76.94 117 HIS A O 1
ATOM 950 N N . VAL A 1 118 ? -6.614 -10.217 2.540 1.00 79.69 118 VAL A N 1
ATOM 951 C CA . VAL A 1 118 ? -5.962 -11.257 1.726 1.00 79.69 118 VAL A CA 1
ATOM 952 C C . VAL A 1 118 ? -5.940 -10.848 0.254 1.00 79.69 118 VAL A C 1
ATOM 954 O O . VAL A 1 118 ? -4.878 -10.872 -0.367 1.00 79.69 118 VAL A O 1
ATOM 957 N N . ASP A 1 119 ? -7.070 -10.388 -0.279 1.00 80.69 119 ASP A N 1
ATOM 958 C CA . ASP A 1 119 ? -7.183 -9.948 -1.673 1.00 80.69 119 ASP A CA 1
ATOM 959 C C . ASP A 1 119 ? -6.269 -8.741 -1.951 1.00 80.69 119 ASP A C 1
ATOM 961 O O . ASP A 1 119 ? -5.634 -8.648 -2.999 1.00 80.69 119 ASP A O 1
ATOM 965 N N . MET A 1 120 ? -6.117 -7.839 -0.975 1.00 80.50 120 MET A N 1
ATOM 966 C CA . MET A 1 120 ? -5.227 -6.685 -1.097 1.00 80.50 120 MET A CA 1
ATOM 967 C C . MET A 1 120 ? -3.750 -7.097 -1.182 1.00 80.50 120 MET A C 1
ATOM 969 O O . MET A 1 120 ? -2.989 -6.481 -1.931 1.00 80.50 120 MET A O 1
ATOM 973 N N . LEU A 1 121 ? -3.342 -8.141 -0.453 1.00 77.88 121 LEU A N 1
ATOM 974 C CA . LEU A 1 121 ? -1.997 -8.713 -0.566 1.00 77.88 121 LEU A CA 1
ATOM 975 C C . LEU A 1 121 ? -1.794 -9.409 -1.916 1.00 77.88 121 LEU A C 1
ATOM 977 O O . LEU A 1 121 ? -0.723 -9.274 -2.507 1.00 77.88 121 LEU A O 1
ATOM 981 N N . ALA A 1 122 ? -2.818 -10.092 -2.431 1.00 78.94 122 ALA A N 1
ATOM 982 C CA . ALA A 1 122 ? -2.773 -10.690 -3.762 1.00 78.94 122 ALA A CA 1
ATOM 983 C C . ALA A 1 122 ? -2.575 -9.618 -4.848 1.00 78.94 122 ALA A C 1
ATOM 985 O O . ALA A 1 122 ? -1.635 -9.725 -5.633 1.00 78.94 122 ALA A O 1
ATOM 986 N N . CYS A 1 123 ? -3.347 -8.523 -4.821 1.00 80.06 123 CYS A N 1
ATOM 987 C CA . CYS A 1 123 ? -3.164 -7.404 -5.754 1.00 80.06 123 CYS A CA 1
ATOM 988 C C . CYS A 1 123 ? -1.767 -6.771 -5.660 1.00 80.06 123 CYS A C 1
ATOM 990 O O . CYS A 1 123 ? -1.222 -6.326 -6.670 1.00 80.06 123 CYS A O 1
ATOM 992 N N . ALA A 1 124 ? -1.167 -6.713 -4.466 1.00 80.25 124 ALA A N 1
ATOM 993 C CA . ALA A 1 124 ? 0.206 -6.234 -4.314 1.00 80.25 124 ALA A CA 1
ATOM 994 C C . ALA A 1 124 ? 1.218 -7.178 -4.990 1.00 80.25 124 ALA A C 1
ATOM 996 O O . ALA A 1 124 ? 2.145 -6.703 -5.649 1.00 80.25 124 ALA A O 1
ATOM 997 N N . GLY A 1 125 ? 1.015 -8.494 -4.871 1.00 80.12 125 GLY A N 1
ATOM 998 C CA . GLY A 1 125 ? 1.791 -9.505 -5.591 1.00 80.12 125 GLY A CA 1
ATOM 999 C C . GLY A 1 125 ? 1.652 -9.372 -7.107 1.00 80.12 125 GLY A C 1
ATOM 1000 O O . GLY A 1 125 ? 2.660 -9.314 -7.801 1.00 80.12 125 GLY A O 1
ATOM 1001 N N . GLU A 1 126 ? 0.426 -9.218 -7.609 1.00 86.88 126 GLU A N 1
ATOM 1002 C CA . GLU A 1 126 ? 0.158 -8.987 -9.034 1.00 86.88 126 GLU A CA 1
ATOM 1003 C C . GLU A 1 126 ? 0.873 -7.734 -9.553 1.00 86.88 126 GLU A C 1
ATOM 1005 O O . GLU A 1 126 ? 1.553 -7.789 -10.572 1.00 86.88 126 GLU A O 1
ATOM 1010 N N . CYS A 1 127 ? 0.790 -6.608 -8.832 1.00 85.56 127 CYS A N 1
ATOM 1011 C CA . CYS A 1 127 ? 1.489 -5.378 -9.221 1.00 85.56 127 CYS A CA 1
ATOM 1012 C C . CYS A 1 127 ? 3.004 -5.592 -9.331 1.00 85.56 127 CYS A C 1
ATOM 1014 O O . CYS A 1 127 ? 3.625 -5.103 -10.275 1.00 85.56 127 CYS A O 1
ATOM 1016 N N . LYS A 1 128 ? 3.593 -6.331 -8.382 1.00 84.88 128 LYS A N 1
ATOM 1017 C CA . LYS A 1 128 ? 5.020 -6.664 -8.402 1.00 84.88 128 LYS A CA 1
ATOM 1018 C C . LYS A 1 128 ? 5.370 -7.541 -9.606 1.00 84.88 128 LYS A C 1
ATOM 1020 O O . LYS A 1 128 ? 6.341 -7.251 -10.299 1.00 84.88 128 LYS A O 1
ATOM 1025 N N . GLU A 1 129 ? 4.569 -8.565 -9.877 1.00 92.19 129 GLU A N 1
ATOM 1026 C CA . GLU A 1 129 ? 4.772 -9.465 -11.014 1.00 92.19 129 GLU A CA 1
ATOM 1027 C C . GLU A 1 129 ? 4.694 -8.698 -12.341 1.00 92.19 129 GLU A C 1
ATOM 1029 O O . GLU A 1 129 ? 5.586 -8.806 -13.177 1.00 92.19 129 GLU A O 1
ATOM 1034 N N . TYR A 1 130 ? 3.701 -7.819 -12.518 1.00 93.12 130 TYR A N 1
ATOM 1035 C CA . TYR A 1 130 ? 3.592 -7.009 -13.735 1.00 93.12 130 TYR A CA 1
ATOM 1036 C C . TYR A 1 130 ? 4.800 -6.085 -13.950 1.00 93.12 130 TYR A C 1
ATOM 1038 O O . TYR A 1 130 ? 5.228 -5.881 -15.087 1.00 93.12 130 TYR A O 1
ATOM 1046 N N . GLN A 1 131 ? 5.385 -5.539 -12.880 1.00 86.88 131 GLN A N 1
ATOM 1047 C CA . GLN A 1 131 ? 6.614 -4.740 -12.973 1.00 86.88 131 GLN A CA 1
ATOM 1048 C C . GLN A 1 131 ? 7.833 -5.566 -13.412 1.00 86.88 131 GLN A C 1
ATOM 1050 O O . GLN A 1 131 ? 8.717 -5.041 -14.092 1.00 86.88 131 GLN A O 1
ATOM 1055 N N . GLN A 1 132 ? 7.890 -6.849 -13.056 1.00 89.00 132 GLN A N 1
ATOM 1056 C CA . GLN A 1 132 ? 8.942 -7.755 -13.523 1.00 89.00 132 GLN A CA 1
ATOM 1057 C C . GLN A 1 132 ? 8.694 -8.148 -14.982 1.00 89.00 132 GLN A C 1
ATOM 1059 O O . GLN A 1 132 ? 9.554 -7.940 -15.841 1.00 89.00 132 GLN A O 1
ATOM 1064 N N . LEU A 1 133 ? 7.469 -8.567 -15.299 1.00 93.19 133 LEU A N 1
ATOM 1065 C CA . LEU A 1 133 ? 7.073 -9.002 -16.636 1.00 93.19 133 LEU A CA 1
ATOM 1066 C C . LEU A 1 133 ? 7.240 -7.912 -17.700 1.00 93.19 133 LEU A C 1
ATOM 1068 O O . LEU A 1 133 ? 7.641 -8.218 -18.820 1.00 93.19 133 LEU A O 1
ATOM 1072 N N . VAL A 1 134 ? 6.990 -6.635 -17.381 1.00 94.06 134 VAL A N 1
ATOM 1073 C CA . VAL A 1 134 ? 7.192 -5.539 -18.351 1.00 94.06 134 VAL A CA 1
ATOM 1074 C C . VAL A 1 134 ? 8.669 -5.359 -18.729 1.00 94.06 134 VAL A C 1
ATOM 1076 O O . VAL A 1 134 ? 8.979 -4.847 -19.808 1.00 94.06 134 VAL A O 1
ATOM 1079 N N . THR A 1 135 ? 9.578 -5.770 -17.841 1.00 89.75 135 THR A N 1
ATOM 1080 C CA . THR A 1 135 ? 11.029 -5.732 -18.055 1.00 89.75 135 THR A CA 1
ATOM 1081 C C . THR A 1 135 ? 11.492 -6.960 -18.836 1.00 89.75 135 THR A C 1
ATOM 1083 O O . THR A 1 135 ? 12.280 -6.826 -19.770 1.00 89.75 135 THR A O 1
ATOM 1086 N N . GLU A 1 136 ? 10.976 -8.142 -18.492 1.00 95.50 136 GLU A N 1
ATOM 1087 C CA . GLU A 1 136 ? 11.336 -9.419 -19.124 1.00 95.50 136 GLU A CA 1
ATOM 1088 C C . GLU A 1 136 ? 10.742 -9.587 -20.529 1.00 95.50 136 GLU A C 1
ATOM 1090 O O . GLU A 1 136 ? 11.398 -10.114 -21.430 1.00 95.50 136 GLU A O 1
ATOM 1095 N N . PHE A 1 137 ? 9.530 -9.073 -20.756 1.00 95.00 137 PHE A N 1
ATOM 1096 C CA . PHE A 1 137 ? 8.801 -9.206 -22.018 1.00 95.00 137 PHE A CA 1
ATOM 1097 C C . PHE A 1 137 ? 8.363 -7.838 -22.576 1.00 95.00 137 PHE A C 1
ATOM 1099 O O . PHE A 1 137 ? 7.167 -7.541 -22.635 1.00 95.00 137 PHE A O 1
ATOM 1106 N N . PRO A 1 138 ? 9.294 -6.996 -23.078 1.00 93.50 138 PRO A N 1
ATOM 1107 C CA . PRO A 1 138 ? 8.967 -5.640 -23.540 1.00 93.50 138 PRO A CA 1
ATOM 1108 C C . PRO A 1 138 ? 7.941 -5.581 -24.680 1.00 93.50 138 PRO A C 1
ATOM 1110 O O . PRO A 1 138 ? 7.246 -4.580 -24.837 1.00 93.50 138 PRO A O 1
ATOM 1113 N N . HIS A 1 139 ? 7.828 -6.648 -25.476 1.00 96.00 139 HIS A N 1
ATOM 1114 C CA . HIS A 1 139 ? 6.856 -6.748 -26.566 1.00 96.00 139 HIS A CA 1
ATOM 1115 C C . HIS A 1 139 ? 5.403 -6.886 -26.075 1.00 96.00 139 HIS A C 1
ATOM 1117 O O . HIS A 1 139 ? 4.491 -6.587 -26.837 1.00 96.00 139 HIS A O 1
ATOM 1123 N N . LEU A 1 140 ? 5.188 -7.278 -24.811 1.00 95.25 140 LEU A N 1
ATOM 1124 C CA . LEU A 1 140 ? 3.873 -7.360 -24.159 1.00 95.25 140 LEU A CA 1
ATOM 1125 C C . LEU A 1 140 ? 3.560 -6.131 -23.293 1.00 95.25 140 LEU A C 1
ATOM 1127 O O . LEU A 1 140 ? 2.566 -6.117 -22.570 1.00 95.25 140 LEU A O 1
ATOM 1131 N N . ARG A 1 141 ? 4.402 -5.087 -23.339 1.00 92.62 141 ARG A N 1
ATOM 1132 C CA . ARG A 1 141 ? 4.318 -3.941 -22.424 1.00 92.62 141 ARG A CA 1
ATOM 1133 C C . ARG A 1 141 ? 2.928 -3.312 -22.364 1.00 92.62 141 ARG A C 1
ATOM 1135 O O . ARG A 1 141 ? 2.453 -3.054 -21.266 1.00 92.62 141 ARG A O 1
ATOM 1142 N N . SER A 1 142 ? 2.297 -3.069 -23.513 1.00 94.88 142 SER A N 1
ATOM 1143 C CA . SER A 1 142 ? 0.979 -2.420 -23.565 1.00 94.88 142 SER A CA 1
ATOM 1144 C C . SER A 1 142 ? -0.066 -3.195 -22.756 1.00 94.88 142 SER A C 1
ATOM 1146 O O . SER A 1 142 ? -0.807 -2.604 -21.973 1.00 94.88 142 SER A O 1
ATOM 1148 N N . ASP A 1 143 ? -0.087 -4.519 -22.907 1.00 94.88 143 ASP A N 1
ATOM 1149 C CA . ASP A 1 143 ? -1.052 -5.385 -22.231 1.00 94.88 143 ASP A CA 1
ATOM 1150 C C . ASP A 1 143 ? -0.737 -5.483 -20.731 1.00 94.88 143 ASP A C 1
ATOM 1152 O O . ASP A 1 143 ? -1.625 -5.335 -19.890 1.00 94.88 143 ASP A O 1
ATOM 1156 N N . ILE A 1 144 ? 0.543 -5.645 -20.377 1.00 94.06 144 ILE A N 1
ATOM 1157 C CA . ILE A 1 144 ? 0.999 -5.726 -18.981 1.00 94.06 144 ILE A CA 1
ATOM 1158 C C . ILE A 1 144 ? 0.728 -4.417 -18.227 1.00 94.06 144 ILE A C 1
ATOM 1160 O O . ILE A 1 144 ? 0.263 -4.448 -17.089 1.00 94.06 144 ILE A O 1
ATOM 1164 N N . GLU A 1 145 ? 0.980 -3.256 -18.838 1.00 91.31 145 GLU A N 1
ATOM 1165 C CA . GLU A 1 145 ? 0.702 -1.948 -18.231 1.00 91.31 145 GLU A CA 1
ATOM 1166 C C . GLU A 1 145 ? -0.801 -1.750 -17.989 1.00 91.31 145 GLU A C 1
ATOM 1168 O O . GLU A 1 145 ? -1.190 -1.225 -16.941 1.00 91.31 145 GLU A O 1
ATOM 1173 N N . GLN A 1 146 ? -1.656 -2.226 -18.901 1.00 95.19 146 GLN A N 1
ATOM 1174 C CA . GLN A 1 146 ? -3.107 -2.207 -18.712 1.00 95.19 146 GLN A CA 1
ATOM 1175 C C . GLN A 1 146 ? -3.539 -3.100 -17.536 1.00 95.19 146 GLN A C 1
ATOM 1177 O O . GLN A 1 146 ? -4.327 -2.663 -16.693 1.00 95.19 146 GLN A O 1
ATOM 1182 N N . MET A 1 147 ? -3.009 -4.324 -17.442 1.00 94.62 147 MET A N 1
ATOM 1183 C CA . MET A 1 147 ? -3.297 -5.242 -16.330 1.00 94.62 147 MET A CA 1
ATOM 1184 C C . MET A 1 147 ? -2.783 -4.698 -14.991 1.00 94.62 147 MET A C 1
ATOM 1186 O O . MET A 1 147 ? -3.493 -4.742 -13.985 1.00 94.62 147 MET A O 1
ATOM 1190 N N . HIS A 1 148 ? -1.593 -4.098 -14.984 1.00 90.50 148 HIS A N 1
ATOM 1191 C CA . HIS A 1 148 ? -1.035 -3.436 -13.812 1.00 90.50 148 HIS A CA 1
ATOM 1192 C C . HIS A 1 148 ? -1.927 -2.284 -13.348 1.00 90.50 148 HIS A C 1
ATOM 1194 O O . HIS A 1 148 ? -2.241 -2.188 -12.161 1.00 90.50 148 HIS A O 1
ATOM 1200 N N . GLN A 1 149 ? -2.396 -1.435 -14.264 1.00 90.31 149 GLN A N 1
ATOM 1201 C CA . GLN A 1 149 ? -3.305 -0.350 -13.910 1.00 90.31 149 GLN A CA 1
ATOM 1202 C C . GLN A 1 149 ? -4.620 -0.882 -13.316 1.00 90.31 149 GLN A C 1
ATOM 1204 O O . GLN A 1 149 ? -5.072 -0.366 -12.292 1.00 90.31 149 GLN A O 1
ATOM 1209 N N . ALA A 1 150 ? -5.182 -1.954 -13.880 1.00 92.06 150 ALA A N 1
ATOM 1210 C CA . ALA A 1 150 ? -6.377 -2.599 -13.338 1.00 92.06 150 ALA A CA 1
ATOM 1211 C C . ALA A 1 150 ? -6.155 -3.141 -11.911 1.00 92.06 150 ALA A C 1
ATOM 1213 O O . ALA A 1 150 ? -6.995 -2.923 -11.035 1.00 92.06 150 ALA A O 1
ATOM 1214 N N . ALA A 1 151 ? -5.004 -3.764 -11.634 1.00 85.62 151 ALA A N 1
ATOM 1215 C CA . ALA A 1 151 ? -4.650 -4.223 -10.288 1.00 85.62 151 ALA A CA 1
ATOM 1216 C C . ALA A 1 151 ? -4.520 -3.055 -9.288 1.00 85.62 151 ALA A C 1
ATOM 1218 O O . ALA A 1 151 ? -4.970 -3.148 -8.140 1.00 85.62 151 ALA A O 1
ATOM 1219 N N . LYS A 1 152 ? -3.989 -1.903 -9.723 1.00 83.62 152 LYS A N 1
ATOM 1220 C CA . LYS A 1 152 ? -3.944 -0.683 -8.897 1.00 83.62 152 LYS A CA 1
ATOM 1221 C C . LYS A 1 152 ? -5.338 -0.134 -8.605 1.00 83.62 152 LYS A C 1
ATOM 1223 O O . LYS A 1 152 ? -5.603 0.282 -7.470 1.00 83.62 152 LYS A O 1
ATOM 1228 N N . ASP A 1 153 ? -6.233 -0.147 -9.584 1.00 89.31 153 ASP A N 1
ATOM 1229 C CA . ASP A 1 153 ? -7.610 0.306 -9.396 1.00 89.31 153 ASP A CA 1
ATOM 1230 C C . ASP A 1 153 ? -8.370 -0.619 -8.435 1.00 89.31 153 ASP A C 1
ATOM 1232 O O . ASP A 1 153 ? -8.979 -0.136 -7.475 1.00 89.31 153 ASP A O 1
ATOM 1236 N N . HIS A 1 154 ? -8.221 -1.937 -8.589 1.00 89.25 154 HIS A N 1
ATOM 1237 C CA . HIS A 1 154 ? -8.799 -2.929 -7.679 1.00 89.25 154 HIS A CA 1
ATOM 1238 C C . HIS A 1 154 ? -8.273 -2.766 -6.241 1.00 89.25 154 HIS A C 1
ATOM 1240 O O . HIS A 1 154 ? -9.054 -2.726 -5.288 1.00 89.25 154 HIS A O 1
ATOM 1246 N N . SER A 1 155 ? -6.969 -2.532 -6.060 1.00 81.00 155 SER A N 1
ATOM 1247 C CA . SER A 1 155 ? -6.401 -2.263 -4.730 1.00 81.00 155 SER A CA 1
ATOM 1248 C C . SER A 1 155 ? -7.009 -1.019 -4.059 1.00 81.00 155 SER A C 1
ATOM 1250 O O . SER A 1 155 ? -7.205 -0.977 -2.840 1.00 81.00 155 SER A O 1
ATOM 1252 N N . SER A 1 156 ? -7.358 0.000 -4.855 1.00 83.75 156 SER A N 1
ATOM 1253 C CA . SER A 1 156 ? -8.008 1.214 -4.359 1.00 83.75 156 SER A CA 1
ATOM 1254 C C . SER A 1 156 ? -9.446 0.949 -3.913 1.00 83.75 156 SER A C 1
ATOM 1256 O O . SER A 1 156 ? -9.899 1.550 -2.932 1.00 83.75 156 SER A O 1
ATOM 1258 N N . GLU A 1 157 ? -10.154 0.058 -4.610 1.00 88.62 157 GLU A N 1
ATOM 1259 C CA . GLU A 1 157 ? -11.490 -0.394 -4.230 1.00 88.62 157 GLU A CA 1
ATOM 1260 C C . GLU A 1 157 ? -11.455 -1.185 -2.918 1.00 88.62 157 GLU A C 1
ATOM 1262 O O . GLU A 1 157 ? -12.151 -0.806 -1.970 1.00 88.62 157 GLU A O 1
ATOM 1267 N N . LEU A 1 158 ? -10.588 -2.198 -2.820 1.00 83.44 158 LEU A N 1
ATOM 1268 C CA . LEU A 1 158 ? -10.406 -3.019 -1.616 1.00 83.44 158 LEU A CA 1
ATOM 1269 C C . LEU A 1 158 ? -10.103 -2.152 -0.390 1.00 83.44 158 LEU A C 1
ATOM 1271 O O . LEU A 1 158 ? -10.736 -2.283 0.658 1.00 83.44 158 LEU A O 1
ATOM 1275 N N . LEU A 1 159 ? -9.214 -1.167 -0.534 1.00 79.25 159 LEU A N 1
ATOM 1276 C CA . LEU A 1 159 ? -8.913 -0.208 0.528 1.00 79.25 159 LEU A CA 1
ATOM 1277 C C . LEU A 1 159 ? -10.143 0.621 0.943 1.00 79.25 159 LEU A C 1
ATOM 1279 O O . LEU A 1 159 ? -10.312 0.956 2.119 1.00 79.25 159 LEU A O 1
ATOM 1283 N N . GLY A 1 160 ? -11.002 0.981 -0.012 1.00 79.19 160 GLY A N 1
ATOM 1284 C CA . GLY A 1 160 ? -12.281 1.636 0.253 1.00 79.19 160 GLY A CA 1
ATOM 1285 C C . GLY A 1 160 ? -13.235 0.745 1.051 1.00 79.19 160 GLY A C 1
ATOM 1286 O O . GLY A 1 160 ? -13.812 1.200 2.043 1.00 79.19 160 GLY A O 1
ATOM 1287 N N . GLN A 1 161 ? -13.347 -0.525 0.667 1.00 89.12 161 GLN A N 1
ATOM 1288 C CA . GLN A 1 161 ? -14.191 -1.519 1.329 1.00 89.12 161 GLN A CA 1
ATOM 1289 C C . GLN A 1 161 ? -13.710 -1.815 2.762 1.00 89.12 161 GLN A C 1
ATOM 1291 O O . GLN A 1 161 ? -14.511 -1.754 3.700 1.00 89.12 161 GLN A O 1
ATOM 1296 N N . ILE A 1 162 ? -12.401 -2.015 2.959 1.00 82.38 162 ILE A N 1
ATOM 1297 C CA . ILE A 1 162 ? -11.756 -2.179 4.275 1.00 82.38 162 ILE A CA 1
ATOM 1298 C C . ILE A 1 162 ? -12.110 -1.004 5.192 1.00 82.38 162 ILE A C 1
ATOM 1300 O O . ILE A 1 162 ? -12.568 -1.191 6.320 1.00 82.38 162 ILE A O 1
ATOM 1304 N N . ARG A 1 163 ? -11.977 0.235 4.702 1.00 78.69 163 ARG A N 1
ATOM 1305 C CA . ARG A 1 163 ? -12.323 1.441 5.476 1.00 78.69 163 ARG A CA 1
ATOM 1306 C C . ARG A 1 163 ? -13.793 1.504 5.854 1.00 78.69 163 ARG A C 1
ATOM 1308 O O . ARG A 1 163 ? -14.110 1.923 6.968 1.00 78.69 163 ARG A O 1
ATOM 1315 N N . ALA A 1 164 ? -14.682 1.155 4.928 1.00 85.25 164 ALA A N 1
ATOM 1316 C CA . ALA A 1 164 ? -16.116 1.179 5.173 1.00 85.25 164 ALA A CA 1
ATOM 1317 C C . ALA A 1 164 ? -16.494 0.197 6.290 1.00 85.25 164 ALA A C 1
ATOM 1319 O O . ALA A 1 164 ? -17.178 0.589 7.236 1.00 85.25 164 ALA A O 1
ATOM 1320 N N . ILE A 1 165 ? -15.983 -1.037 6.226 1.00 84.25 165 ILE A N 1
ATOM 1321 C CA . ILE A 1 165 ? -16.230 -2.058 7.248 1.00 84.25 165 ILE A CA 1
ATOM 1322 C C . ILE A 1 165 ? -15.620 -1.652 8.591 1.00 84.25 165 ILE A C 1
ATOM 1324 O O . ILE A 1 165 ? -16.324 -1.671 9.601 1.00 84.25 165 ILE A O 1
ATOM 1328 N N . ASN A 1 166 ? -14.365 -1.195 8.609 1.00 78.19 166 ASN A N 1
ATOM 1329 C CA . ASN A 1 166 ? -13.711 -0.734 9.836 1.00 78.19 166 ASN A CA 1
ATOM 1330 C C . ASN A 1 166 ? -14.496 0.382 10.530 1.00 78.19 166 ASN A C 1
ATOM 1332 O O . ASN A 1 166 ? -14.647 0.373 11.749 1.00 78.19 166 ASN A O 1
ATOM 1336 N N . LYS A 1 167 ? -15.068 1.316 9.765 1.00 80.69 167 LYS A N 1
ATOM 1337 C CA . LYS A 1 167 ? -15.894 2.392 10.320 1.00 80.69 167 LYS A CA 1
ATOM 1338 C C . LYS A 1 167 ? -17.161 1.863 11.002 1.00 80.69 167 LYS A C 1
ATOM 1340 O O . LYS A 1 167 ? -17.521 2.372 12.060 1.00 80.69 167 LYS A O 1
ATOM 1345 N N . ILE A 1 168 ? -17.822 0.862 10.419 1.00 84.06 168 ILE A N 1
ATOM 1346 C CA . ILE A 1 168 ? -19.019 0.234 11.006 1.00 84.06 168 ILE A CA 1
ATOM 1347 C C . ILE A 1 168 ? -18.648 -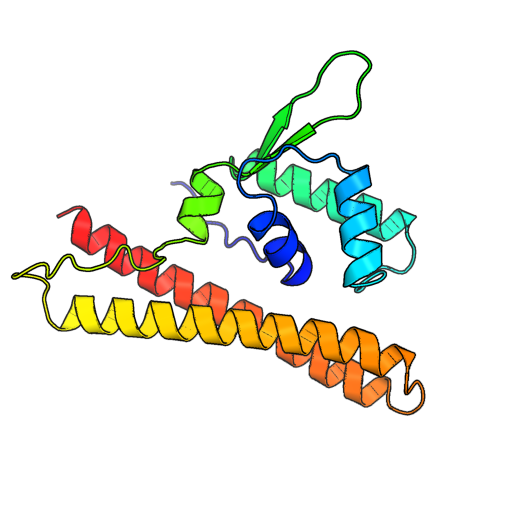0.544 12.276 1.00 84.06 168 ILE A C 1
ATOM 1349 O O . ILE A 1 168 ? -19.336 -0.433 13.292 1.00 84.06 168 ILE A O 1
ATOM 1353 N N . LEU A 1 169 ? -17.542 -1.292 12.246 1.00 78.94 169 LEU A N 1
ATOM 1354 C CA . LEU A 1 169 ? -17.053 -2.045 13.404 1.00 78.94 169 LEU A CA 1
ATOM 1355 C C . LEU A 1 169 ? -16.693 -1.114 14.572 1.00 78.94 169 LEU A C 1
ATOM 1357 O O . LEU A 1 169 ? -17.136 -1.343 15.692 1.00 78.94 169 LEU A O 1
ATOM 1361 N N . GLN A 1 170 ? -15.988 -0.010 14.308 1.00 75.38 170 GLN A N 1
ATOM 1362 C CA . GLN A 1 170 ? -15.658 0.998 15.324 1.00 75.38 170 GLN A CA 1
ATOM 1363 C C . GLN A 1 170 ? -16.904 1.633 15.955 1.00 75.38 170 GLN A C 1
ATOM 1365 O O . GLN A 1 170 ? -16.952 1.826 17.167 1.00 75.38 170 GLN A O 1
ATOM 1370 N N . GLN A 1 171 ? -17.934 1.931 15.156 1.00 76.25 171 GLN A N 1
ATOM 1371 C CA . GLN A 1 171 ? -19.209 2.448 15.671 1.00 76.25 171 GLN A CA 1
ATOM 1372 C C . GLN A 1 171 ? -19.946 1.434 16.550 1.00 76.25 171 GLN A C 1
ATOM 1374 O O . GLN A 1 171 ? -20.662 1.830 17.461 1.00 76.25 171 GLN A O 1
ATOM 1379 N N . SER A 1 172 ? -19.764 0.141 16.289 1.00 71.19 172 SER A N 1
ATOM 1380 C CA . SER A 1 172 ? -20.405 -0.932 17.053 1.00 71.19 172 SER A CA 1
ATOM 1381 C C . SER A 1 172 ? -19.691 -1.240 18.375 1.00 71.19 172 SER A C 1
ATOM 1383 O O . SER A 1 172 ? -20.308 -1.817 19.256 1.00 71.19 172 SER A O 1
ATOM 1385 N N . LEU A 1 173 ? -18.415 -0.859 18.506 1.00 61.97 173 LEU A N 1
ATOM 1386 C CA . LEU A 1 173 ? -17.591 -1.015 19.717 1.00 61.97 173 LEU A CA 1
ATOM 1387 C C . LEU A 1 173 ? -17.638 0.210 20.649 1.00 61.97 173 LEU A C 1
ATOM 1389 O O . LEU A 1 173 ? -17.155 0.142 21.773 1.00 61.97 173 LEU A O 1
ATOM 1393 N N . SER A 1 174 ? -18.159 1.341 20.161 1.00 55.59 174 SER A N 1
ATOM 1394 C CA . SER A 1 174 ? -18.250 2.608 20.909 1.00 55.59 174 SER A CA 1
ATOM 1395 C C . SER A 1 174 ? -19.625 2.831 21.564 1.00 55.59 174 SER A C 1
ATOM 1397 O O . SER A 1 174 ? -19.843 3.893 22.144 1.00 55.59 174 SER A O 1
ATOM 1399 N N . ASN A 1 175 ? -20.547 1.872 21.419 1.00 43.56 175 ASN A N 1
ATOM 1400 C CA . ASN A 1 175 ? -21.872 1.822 22.050 1.00 43.56 175 ASN A CA 1
ATOM 1401 C C . ASN A 1 175 ? -21.892 0.696 23.082 1.00 43.56 175 ASN A C 1
ATOM 1403 O O . ASN A 1 175 ? -22.621 0.850 24.082 1.00 43.56 175 ASN A O 1
#